Protein AF-A0A4V1J1S3-F1 (afdb_monomer_lite)

Organism: NCBI:txid1712513

Radius of gyration: 17.06 Å; chains: 1; bounding box: 28×30×59 Å

pLDDT: mean 84.3, std 13.87, range [44.38, 95.75]

Sequence (89 aa):
MIANLRITDPKAFLSAIGRGCESLGEKFKDWNHMFTATSKEMKHELGFTPQQRRWILNWIEKYRQGVEPYLITKPDKRLRSKKKRKPRK

InterPro domains:
  IPR019083 Small ribosomal subunit protein mS41, SAM domain [PF09597] (6-66)
  IPR019083 Small ribosomal subunit protein mS41, SAM domain [SM01238] (10-66)
  IPR039603 Small ribosomal subunit protein mS41 [PTHR28235] (6-86)

Foldseek 3Di:
DDQPCPDFAQLVLLVFQDPPSNVQRVQAPGSVSLLPPDLVCCCPVSVDDPVNSVSSNVVSVCVVVSHDRHYDDDPDVVVVVVVPDDDDD

Structure (mmCIF, N/CA/C/O backbone):
data_AF-A0A4V1J1S3-F1
#
_entry.id   AF-A0A4V1J1S3-F1
#
loop_
_atom_site.group_PDB
_atom_site.id
_atom_site.type_symbol
_atom_site.label_atom_id
_atom_site.label_alt_id
_atom_site.label_comp_id
_atom_site.label_asym_id
_atom_site.label_entity_id
_atom_site.label_seq_id
_atom_site.pdbx_PDB_ins_code
_atom_site.Cartn_x
_atom_site.Cartn_y
_atom_site.Cartn_z
_atom_site.occupancy
_atom_site.B_iso_or_equiv
_atom_site.auth_seq_id
_atom_site.auth_comp_id
_atom_site.auth_asym_id
_atom_site.auth_atom_id
_atom_site.pdbx_PDB_model_num
ATOM 1 N N . MET A 1 1 ? -18.482 -5.195 15.956 1.00 44.38 1 MET A N 1
ATOM 2 C CA . MET A 1 1 ? -17.018 -4.992 15.980 1.00 44.38 1 MET A CA 1
ATOM 3 C C . MET A 1 1 ? -16.325 -6.334 15.800 1.00 44.38 1 MET A C 1
ATOM 5 O O . MET A 1 1 ? -16.020 -6.947 16.806 1.00 44.38 1 MET A O 1
ATOM 9 N N . ILE A 1 2 ? -16.112 -6.842 14.583 1.00 45.56 2 ILE A N 1
ATOM 10 C CA . ILE A 1 2 ? -15.206 -7.991 14.412 1.00 45.56 2 ILE A CA 1
ATOM 11 C C . ILE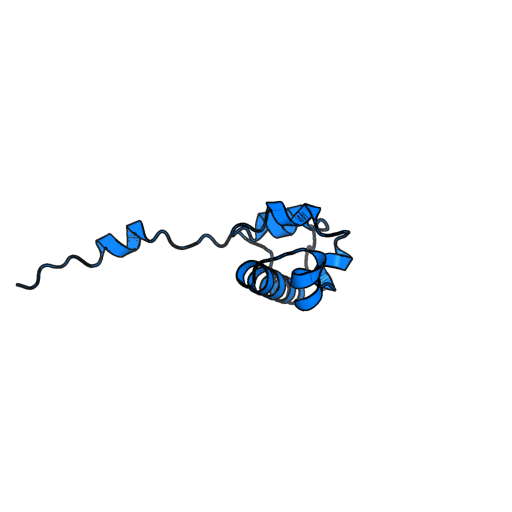 A 1 2 ? -14.548 -7.882 13.037 1.00 45.56 2 ILE A C 1
ATOM 13 O O . ILE A 1 2 ? -15.124 -8.280 12.033 1.00 45.56 2 ILE A O 1
ATOM 17 N N . ALA A 1 3 ? -13.339 -7.333 13.000 1.00 45.25 3 ALA A N 1
ATOM 18 C CA . ALA A 1 3 ? -12.359 -7.762 12.019 1.00 45.25 3 ALA A CA 1
ATOM 19 C C . ALA A 1 3 ? -11.343 -8.583 12.814 1.00 45.25 3 ALA A C 1
ATOM 21 O O . ALA A 1 3 ? -10.750 -8.078 13.768 1.00 45.25 3 ALA A O 1
ATOM 22 N N . ASN A 1 4 ? -11.195 -9.865 12.482 1.00 52.78 4 ASN A N 1
ATOM 23 C CA . ASN A 1 4 ? -10.133 -10.706 13.025 1.00 52.78 4 ASN A CA 1
ATOM 24 C C . ASN A 1 4 ? -8.804 -10.252 12.402 1.00 52.78 4 ASN A C 1
ATOM 26 O O . ASN A 1 4 ? -8.279 -10.871 11.483 1.00 52.78 4 ASN A O 1
ATOM 30 N N . LEU A 1 5 ? -8.273 -9.127 12.883 1.00 57.34 5 LEU A N 1
ATOM 31 C CA . LEU A 1 5 ? -7.020 -8.526 12.428 1.00 57.34 5 LEU A CA 1
ATOM 32 C C . LEU A 1 5 ? -5.840 -9.331 12.997 1.00 57.34 5 LEU A C 1
ATOM 34 O O . LEU A 1 5 ? -5.166 -8.896 13.924 1.00 57.34 5 LEU A O 1
ATOM 38 N N . ARG A 1 6 ? -5.606 -10.544 12.484 1.00 66.56 6 ARG A N 1
ATOM 39 C CA . ARG A 1 6 ? -4.465 -11.386 12.901 1.00 66.56 6 ARG A CA 1
ATOM 40 C C . ARG A 1 6 ? -3.133 -10.948 12.293 1.00 66.56 6 ARG A C 1
ATOM 42 O O . ARG A 1 6 ? -2.090 -11.461 12.682 1.00 66.56 6 ARG A O 1
ATOM 49 N N . ILE A 1 7 ? -3.165 -10.030 11.331 1.00 71.88 7 ILE A N 1
ATOM 50 C CA . ILE A 1 7 ? -1.968 -9.509 10.682 1.00 71.88 7 ILE A CA 1
ATOM 51 C C . ILE A 1 7 ? -1.603 -8.195 11.367 1.00 71.88 7 ILE A C 1
ATOM 53 O O . ILE A 1 7 ? -2.319 -7.204 11.243 1.00 71.88 7 ILE A O 1
ATOM 57 N N . THR A 1 8 ? -0.489 -8.212 12.088 1.00 81.31 8 THR A N 1
ATOM 58 C CA . THR A 1 8 ? 0.121 -7.036 12.729 1.00 81.31 8 THR A CA 1
ATOM 59 C C . THR A 1 8 ? 1.492 -6.721 12.136 1.00 81.31 8 THR A C 1
ATOM 61 O O . THR A 1 8 ? 2.247 -5.943 12.707 1.00 81.31 8 THR A O 1
ATOM 64 N N . ASP A 1 9 ? 1.832 -7.350 11.010 1.00 88.50 9 ASP A N 1
ATOM 65 C CA . ASP A 1 9 ? 3.145 -7.265 10.385 1.00 88.50 9 ASP A CA 1
ATOM 66 C C . ASP A 1 9 ? 3.029 -6.800 8.918 1.00 88.50 9 ASP A C 1
ATOM 68 O O . ASP A 1 9 ? 2.296 -7.416 8.129 1.00 88.50 9 ASP A O 1
ATOM 72 N N . PRO A 1 10 ? 3.737 -5.720 8.520 1.00 91.75 10 PRO A N 1
ATOM 73 C CA . PRO A 1 10 ? 3.707 -5.212 7.150 1.00 91.75 10 PRO A CA 1
ATOM 74 C C . PRO A 1 10 ? 4.117 -6.258 6.110 1.00 91.75 10 PRO A C 1
ATOM 76 O O . PRO A 1 10 ? 3.512 -6.334 5.040 1.00 91.75 10 PRO A O 1
ATOM 79 N N . LYS A 1 11 ? 5.118 -7.096 6.406 1.00 91.75 11 LYS A N 1
ATOM 80 C CA . LYS A 1 11 ? 5.627 -8.106 5.468 1.00 91.75 11 LYS A CA 1
ATOM 81 C C . LYS A 1 11 ? 4.591 -9.202 5.230 1.00 91.75 11 LYS A C 1
ATOM 83 O O . LYS A 1 11 ? 4.373 -9.584 4.077 1.00 91.75 11 LYS A O 1
ATOM 88 N N . ALA A 1 12 ? 3.891 -9.642 6.273 1.00 91.00 12 ALA A N 1
ATOM 89 C CA . ALA A 1 12 ? 2.784 -10.589 6.166 1.00 91.00 12 ALA A CA 1
ATOM 90 C C . ALA A 1 12 ? 1.632 -10.030 5.312 1.00 91.00 12 ALA A C 1
ATOM 92 O O . ALA A 1 12 ? 1.148 -10.712 4.406 1.00 91.00 12 ALA A O 1
ATOM 93 N N . PHE A 1 13 ? 1.241 -8.769 5.521 1.00 92.19 13 PHE A N 1
ATOM 94 C CA . PHE A 1 13 ? 0.185 -8.128 4.728 1.00 92.19 13 PHE A CA 1
ATOM 95 C C . PHE A 1 13 ? 0.555 -7.994 3.251 1.00 92.19 13 PHE A C 1
ATOM 97 O O . PHE A 1 13 ? -0.229 -8.345 2.368 1.00 92.19 13 PHE A O 1
ATOM 104 N N . LEU A 1 14 ? 1.765 -7.512 2.968 1.00 92.75 14 LEU A N 1
ATOM 105 C CA . LEU A 1 14 ? 2.224 -7.310 1.597 1.00 92.75 14 LEU A CA 1
ATOM 106 C C . LEU A 1 14 ? 2.431 -8.634 0.853 1.00 92.75 14 LEU A C 1
ATOM 108 O O . LEU A 1 14 ? 2.189 -8.699 -0.353 1.00 92.75 14 LEU A O 1
ATOM 112 N N . SER A 1 15 ? 2.811 -9.690 1.576 1.00 92.31 15 SER A N 1
ATOM 113 C CA . SER A 1 15 ? 2.868 -11.054 1.045 1.00 92.31 15 SER A CA 1
ATOM 114 C C . SER A 1 15 ? 1.478 -11.595 0.715 1.00 92.31 15 SER A C 1
ATOM 116 O O . SER A 1 15 ? 1.290 -12.195 -0.341 1.00 92.31 15 SER A O 1
ATOM 118 N N . ALA A 1 16 ? 0.481 -11.321 1.561 1.00 92.19 16 ALA A N 1
ATOM 119 C CA . ALA A 1 16 ? -0.893 -11.762 1.338 1.00 92.19 16 ALA A CA 1
ATOM 120 C C . ALA A 1 16 ? -1.534 -11.109 0.100 1.00 92.19 16 ALA A C 1
ATOM 122 O O . ALA A 1 16 ? -2.165 -11.799 -0.697 1.00 92.19 16 ALA A O 1
ATOM 123 N N . ILE A 1 17 ? -1.350 -9.798 -0.109 1.00 92.44 17 ILE A N 1
ATOM 124 C CA . ILE A 1 17 ? -1.901 -9.093 -1.287 1.00 92.44 17 ILE A CA 1
ATOM 125 C C . ILE A 1 17 ? -1.112 -9.370 -2.581 1.00 92.44 17 ILE A C 1
ATOM 127 O O . ILE A 1 17 ? -1.617 -9.134 -3.687 1.00 92.44 17 ILE A O 1
ATOM 131 N N . GLY A 1 18 ? 0.140 -9.819 -2.441 1.00 90.56 18 GLY A N 1
ATOM 132 C CA . GLY A 1 18 ? 1.071 -10.181 -3.504 1.00 90.56 18 GLY A CA 1
ATOM 133 C C . GLY A 1 18 ? 1.367 -9.069 -4.515 1.00 90.56 18 GLY A C 1
ATOM 134 O O . GLY A 1 18 ? 1.470 -7.881 -4.195 1.00 90.56 18 GLY A O 1
ATOM 135 N N . ARG A 1 19 ? 1.477 -9.459 -5.794 1.00 87.38 19 ARG A N 1
ATOM 136 C CA . ARG A 1 19 ? 1.658 -8.553 -6.950 1.00 87.38 19 ARG A CA 1
ATOM 137 C C . ARG A 1 19 ? 3.010 -7.820 -6.947 1.00 87.38 19 ARG A C 1
ATOM 139 O O . ARG A 1 19 ? 3.109 -6.730 -7.516 1.00 87.38 19 ARG A O 1
ATOM 146 N N . GLY A 1 20 ? 4.042 -8.446 -6.373 1.00 86.94 20 GLY A N 1
ATOM 147 C CA . GLY A 1 20 ? 5.405 -7.907 -6.294 1.00 86.94 20 GLY A CA 1
ATOM 148 C C . GLY A 1 20 ? 5.579 -6.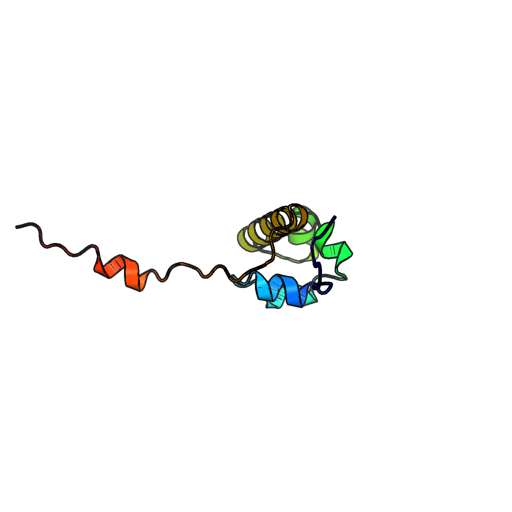860 -5.194 1.00 86.94 20 GLY A C 1
ATOM 149 O O . GLY A 1 20 ? 6.388 -5.941 -5.338 1.00 86.94 20 GLY A O 1
ATOM 150 N N . CYS A 1 21 ? 4.765 -6.952 -4.139 1.00 90.44 21 CYS A N 1
ATOM 151 C CA . CYS A 1 21 ? 4.884 -6.118 -2.945 1.00 90.44 21 CYS A CA 1
ATOM 152 C C . CYS A 1 21 ? 5.535 -6.860 -1.767 1.00 90.44 21 CYS A C 1
ATOM 154 O O . CYS A 1 21 ? 5.872 -6.211 -0.784 1.00 90.44 21 CYS A O 1
ATOM 156 N N . GLU A 1 22 ? 5.759 -8.176 -1.871 1.00 90.00 22 GLU A N 1
ATOM 157 C CA . GLU A 1 22 ? 6.261 -9.014 -0.769 1.00 90.00 22 GLU A CA 1
ATOM 158 C C . GLU A 1 22 ? 7.616 -8.516 -0.224 1.00 90.00 22 GLU A C 1
ATOM 160 O O . GLU A 1 22 ? 7.831 -8.471 0.985 1.00 90.00 22 GLU A O 1
ATOM 165 N N . SER A 1 23 ? 8.504 -8.052 -1.110 1.00 89.50 23 SER A N 1
ATOM 166 C CA . SER A 1 23 ? 9.833 -7.527 -0.759 1.00 89.50 23 SER A CA 1
ATOM 167 C C . SER A 1 23 ? 9.832 -6.100 -0.200 1.00 89.50 23 SER A C 1
ATOM 169 O O . SER A 1 23 ? 10.871 -5.605 0.225 1.00 89.50 23 SER A O 1
ATOM 171 N N . LEU A 1 24 ? 8.690 -5.407 -0.200 1.00 91.12 24 LEU A N 1
ATOM 172 C CA . LEU A 1 24 ? 8.605 -4.019 0.265 1.00 91.12 24 LEU A CA 1
ATOM 173 C C . LEU A 1 24 ? 8.366 -3.908 1.775 1.00 91.12 24 LEU A C 1
ATOM 175 O O . LEU A 1 24 ? 8.489 -2.811 2.314 1.00 91.12 24 LEU A O 1
ATOM 179 N N . GLY A 1 25 ? 8.035 -5.018 2.447 1.00 88.44 25 GLY A N 1
ATOM 180 C CA . GLY A 1 25 ? 7.728 -5.039 3.881 1.00 88.44 25 GLY A CA 1
ATOM 181 C C . GLY A 1 25 ? 8.854 -4.502 4.752 1.00 88.44 25 GLY A C 1
ATOM 182 O O . GLY A 1 25 ? 8.585 -3.770 5.692 1.00 88.44 25 GLY A O 1
ATOM 183 N N . GLU A 1 26 ? 10.103 -4.766 4.374 1.00 89.94 26 GLU A N 1
ATOM 184 C CA . GLU A 1 26 ? 11.299 -4.332 5.112 1.00 89.94 26 GLU A CA 1
ATOM 185 C C . GLU A 1 26 ? 11.535 -2.819 5.053 1.00 89.94 26 GLU A C 1
ATOM 187 O O . GLU A 1 26 ? 12.310 -2.283 5.838 1.00 89.94 26 GLU A O 1
ATOM 192 N N . LYS A 1 27 ? 10.876 -2.110 4.127 1.00 91.62 27 LYS A N 1
ATOM 193 C CA . LYS A 1 27 ? 10.989 -0.650 4.038 1.00 91.62 27 LYS A CA 1
ATOM 194 C C . LYS A 1 27 ? 10.029 0.076 4.976 1.00 91.62 27 LYS A C 1
ATOM 196 O O . LYS A 1 27 ? 10.208 1.267 5.221 1.00 91.62 27 LYS A O 1
ATOM 201 N N . PHE A 1 28 ? 8.992 -0.603 5.456 1.00 91.56 28 PHE A N 1
ATOM 202 C CA . PHE A 1 28 ? 8.089 -0.035 6.447 1.00 91.56 28 PHE A CA 1
ATOM 203 C C . PHE A 1 28 ? 8.689 -0.205 7.837 1.00 91.56 28 PHE A C 1
ATOM 205 O O . PHE A 1 28 ? 9.246 -1.253 8.145 1.00 91.56 28 PHE A O 1
ATOM 212 N N . LYS A 1 29 ? 8.559 0.829 8.672 1.00 89.69 29 LYS A N 1
ATOM 213 C CA . LYS A 1 29 ? 9.076 0.789 10.046 1.00 89.69 29 LYS A CA 1
ATOM 214 C C . LYS A 1 29 ? 8.245 -0.151 10.912 1.00 89.69 29 LYS A C 1
ATOM 216 O O . LYS A 1 29 ? 8.781 -1.035 11.559 1.00 89.69 29 LYS A O 1
ATOM 221 N N . ASP A 1 30 ? 6.927 0.026 10.852 1.00 90.38 30 ASP A N 1
ATOM 222 C CA . ASP A 1 30 ? 5.962 -0.663 11.702 1.00 90.38 30 ASP A CA 1
ATOM 223 C C . ASP A 1 30 ? 4.611 -0.800 10.995 1.00 90.38 30 ASP A C 1
ATOM 225 O O . ASP A 1 30 ? 4.332 -0.142 9.986 1.00 90.38 30 ASP A O 1
ATOM 229 N N . TRP A 1 31 ? 3.716 -1.592 11.588 1.00 90.31 31 TRP A N 1
ATOM 230 C CA . TRP A 1 31 ? 2.327 -1.713 11.146 1.00 90.31 31 TRP A CA 1
ATOM 231 C C . TRP A 1 31 ? 1.630 -0.357 11.040 1.00 90.31 31 TRP A C 1
ATOM 233 O O . TRP A 1 31 ? 1.097 -0.009 9.990 1.00 90.31 31 TRP A O 1
ATOM 243 N N . ASN A 1 32 ? 1.710 0.456 12.095 1.00 89.94 32 ASN A N 1
ATOM 244 C CA . ASN A 1 32 ? 1.089 1.780 12.118 1.00 89.94 32 ASN A CA 1
ATOM 245 C C . ASN A 1 32 ? 1.637 2.692 11.017 1.00 89.94 32 ASN A C 1
ATOM 247 O O . ASN A 1 32 ? 0.865 3.412 10.388 1.00 89.94 32 ASN A O 1
ATOM 251 N N . HIS A 1 33 ? 2.944 2.616 10.746 1.00 92.00 33 HIS A N 1
ATOM 252 C CA . HIS A 1 33 ? 3.582 3.380 9.675 1.00 92.00 33 HIS A CA 1
ATOM 253 C C . HIS A 1 33 ? 2.997 3.024 8.307 1.00 92.00 33 HIS A C 1
ATOM 255 O O . HIS A 1 33 ? 2.684 3.920 7.533 1.00 92.00 33 HIS A O 1
ATOM 261 N N . MET A 1 34 ? 2.738 1.744 8.026 1.00 91.44 34 MET A N 1
ATOM 262 C CA . MET A 1 34 ? 2.113 1.333 6.764 1.00 91.44 34 MET A CA 1
ATOM 263 C C . MET A 1 34 ? 0.716 1.949 6.566 1.00 91.44 34 MET A C 1
ATOM 265 O O . MET A 1 34 ? 0.386 2.358 5.453 1.00 91.44 34 MET A O 1
ATOM 269 N N . PHE A 1 35 ? -0.096 2.043 7.626 1.00 90.31 35 PHE A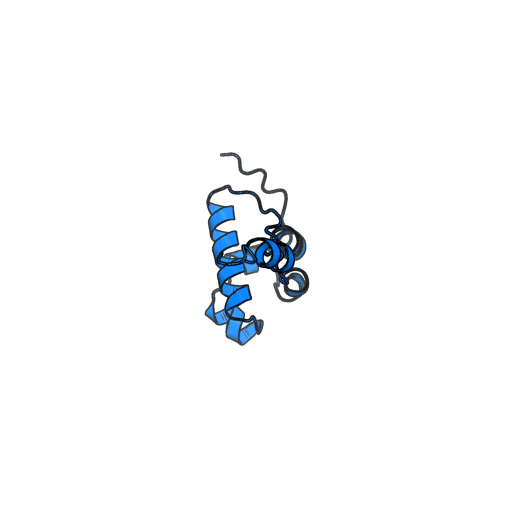 N 1
ATOM 270 C CA . PHE A 1 35 ? -1.468 2.573 7.557 1.00 90.31 35 PHE A CA 1
ATOM 271 C C . PHE A 1 35 ? -1.557 4.100 7.518 1.00 90.31 35 PHE A C 1
ATOM 273 O O . PHE A 1 35 ? -2.602 4.625 7.122 1.00 90.31 35 PHE A O 1
ATOM 280 N N . THR A 1 36 ? -0.507 4.807 7.933 1.00 92.25 36 THR A N 1
ATOM 281 C CA . THR A 1 36 ? -0.441 6.276 7.912 1.00 92.25 36 THR A CA 1
ATOM 282 C C . THR A 1 36 ? 0.404 6.816 6.761 1.00 92.25 36 THR A C 1
ATOM 284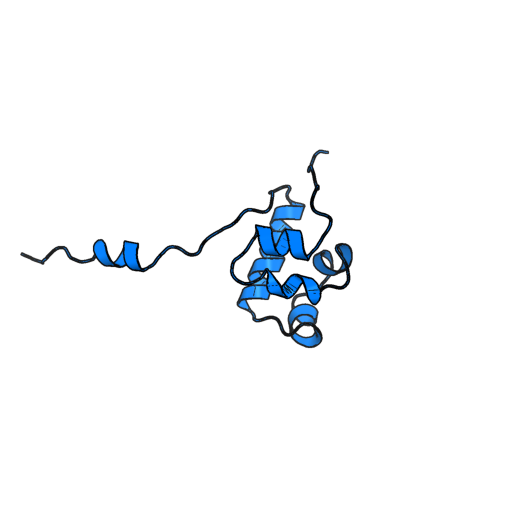 O O . THR A 1 36 ? 0.214 7.968 6.367 1.00 92.25 36 THR A O 1
ATOM 287 N N . ALA A 1 37 ? 1.283 5.991 6.183 1.00 93.38 37 ALA A N 1
ATOM 288 C CA . ALA A 1 37 ? 2.173 6.378 5.099 1.00 93.38 37 ALA A CA 1
ATOM 289 C C . ALA A 1 37 ? 1.404 6.944 3.901 1.00 93.38 37 ALA A C 1
ATOM 291 O O . ALA A 1 37 ? 0.486 6.333 3.342 1.00 93.38 37 ALA A O 1
ATOM 292 N N . THR A 1 38 ? 1.830 8.122 3.455 1.00 93.69 38 THR A N 1
ATOM 293 C CA . THR A 1 38 ? 1.204 8.793 2.312 1.00 93.69 38 THR A CA 1
ATOM 294 C C . THR A 1 38 ? 1.798 8.317 0.988 1.00 93.69 38 THR A C 1
ATOM 296 O O . THR A 1 38 ? 2.940 7.864 0.902 1.00 93.69 38 THR A O 1
ATOM 299 N N . SER A 1 39 ? 1.062 8.503 -0.112 1.00 93.12 39 SER A N 1
ATOM 300 C CA . SER A 1 39 ? 1.576 8.195 -1.456 1.00 93.12 39 SER A CA 1
ATOM 301 C C . SER A 1 39 ? 2.843 8.986 -1.826 1.00 93.12 39 SER A C 1
ATOM 303 O O . SER A 1 39 ? 3.612 8.538 -2.687 1.00 93.12 39 SER A O 1
ATOM 305 N N . LYS A 1 40 ? 3.047 10.157 -1.203 1.00 95.38 40 LYS A N 1
ATOM 306 C CA . LYS A 1 40 ? 4.227 11.013 -1.365 1.00 95.38 40 LYS A CA 1
ATOM 307 C C . LYS A 1 40 ? 5.413 10.421 -0.610 1.00 95.38 40 LYS A C 1
ATOM 309 O O . LYS A 1 40 ? 6.455 10.213 -1.220 1.00 95.38 40 LYS A O 1
ATOM 314 N N . GLU A 1 41 ? 5.226 10.053 0.649 1.00 94.75 41 GLU A N 1
ATOM 315 C CA . GLU A 1 41 ? 6.249 9.385 1.460 1.00 94.75 41 GLU A CA 1
ATOM 316 C C . GLU A 1 41 ? 6.693 8.059 0.830 1.00 94.75 41 GLU A C 1
ATOM 318 O O . GLU A 1 41 ? 7.876 7.841 0.587 1.00 94.75 41 GLU A O 1
ATOM 323 N N . MET A 1 42 ? 5.739 7.229 0.399 1.00 95.06 42 MET A N 1
ATOM 324 C CA . MET A 1 42 ? 6.042 5.988 -0.317 1.00 95.06 42 MET A CA 1
ATOM 325 C C . MET A 1 42 ? 6.865 6.211 -1.598 1.00 95.06 42 MET A C 1
ATOM 327 O O . MET A 1 42 ? 7.585 5.318 -2.036 1.00 95.06 42 MET A O 1
ATOM 331 N N . LYS A 1 43 ? 6.737 7.377 -2.245 1.00 95.69 43 LYS A N 1
ATOM 332 C CA . LYS A 1 43 ? 7.512 7.717 -3.446 1.00 95.69 43 LYS A CA 1
ATOM 333 C C . LYS A 1 43 ? 8.918 8.177 -3.086 1.00 95.69 43 LYS A C 1
ATOM 335 O O . LYS A 1 43 ? 9.867 7.694 -3.689 1.00 95.69 43 LYS A O 1
ATOM 340 N N . HIS A 1 44 ? 9.013 9.158 -2.194 1.00 94.75 44 HIS A N 1
ATOM 341 C CA . HIS A 1 44 ? 10.245 9.894 -1.935 1.00 94.75 44 HIS A CA 1
ATOM 342 C C . HIS A 1 44 ? 11.155 9.166 -0.942 1.00 94.75 44 HIS A C 1
ATOM 344 O O . HIS A 1 44 ? 12.344 9.062 -1.209 1.00 94.75 44 HIS A O 1
ATOM 350 N N . GLU A 1 45 ? 10.590 8.572 0.110 1.00 93.56 45 GLU A N 1
ATOM 351 C CA . GLU A 1 45 ? 11.356 7.901 1.167 1.00 93.56 45 GLU A CA 1
ATOM 352 C C . GLU A 1 45 ? 11.580 6.417 0.849 1.00 93.56 45 GLU A C 1
ATOM 354 O O . GLU A 1 45 ? 12.673 5.885 1.011 1.00 93.56 45 GLU A O 1
ATOM 359 N N . LEU A 1 46 ? 10.541 5.730 0.357 1.00 92.50 46 LEU A N 1
ATOM 360 C CA . LEU A 1 46 ? 10.576 4.270 0.169 1.00 92.50 46 LEU A CA 1
ATOM 361 C C . LEU A 1 46 ? 10.908 3.844 -1.273 1.00 92.50 46 LEU A C 1
ATOM 363 O O . LEU A 1 46 ? 11.193 2.668 -1.538 1.00 92.50 46 LEU A O 1
ATOM 367 N N . GLY A 1 47 ? 10.863 4.779 -2.226 1.00 93.81 47 GLY A N 1
ATOM 368 C CA . GLY A 1 47 ? 11.169 4.522 -3.635 1.00 93.81 47 GLY A CA 1
ATOM 369 C C . GLY A 1 47 ? 10.172 3.592 -4.338 1.00 93.81 47 GLY A C 1
ATOM 370 O O . GLY A 1 47 ? 10.554 2.839 -5.233 1.00 93.81 47 GLY A O 1
ATOM 371 N N . PHE A 1 48 ? 8.898 3.583 -3.935 1.00 95.25 48 PHE A N 1
ATOM 372 C CA . PHE A 1 48 ? 7.893 2.702 -4.533 1.00 95.25 48 PHE A CA 1
ATOM 373 C C . PHE A 1 48 ? 7.393 3.203 -5.888 1.00 95.25 48 PHE A C 1
ATOM 375 O O . PHE A 1 48 ? 7.057 4.379 -6.093 1.00 95.25 48 PHE A O 1
ATOM 382 N N . THR A 1 49 ? 7.206 2.261 -6.811 1.00 95.31 49 THR A N 1
ATOM 383 C CA . THR A 1 49 ? 6.615 2.550 -8.119 1.00 95.31 49 THR A CA 1
ATOM 384 C C . THR A 1 49 ? 5.161 3.032 -7.977 1.00 95.31 49 THR A C 1
ATOM 386 O O . THR A 1 49 ? 4.457 2.666 -7.029 1.00 95.31 49 THR A O 1
ATOM 389 N N . PRO A 1 50 ? 4.630 3.819 -8.934 1.00 95.75 50 PRO A N 1
ATOM 390 C CA . PRO A 1 50 ? 3.222 4.228 -8.916 1.00 95.75 50 PRO A CA 1
ATOM 391 C C . PRO A 1 50 ? 2.228 3.054 -8.866 1.00 95.75 50 PRO A C 1
ATOM 393 O O . PRO A 1 50 ? 1.114 3.205 -8.368 1.00 95.75 50 PRO A O 1
ATOM 396 N N . GLN A 1 51 ? 2.594 1.886 -9.408 1.00 94.06 51 GLN A N 1
ATOM 397 C CA . GLN A 1 51 ? 1.741 0.698 -9.378 1.00 94.06 51 GLN A CA 1
ATOM 398 C C . GLN A 1 51 ? 1.677 0.079 -7.978 1.00 94.06 51 GLN A C 1
ATOM 400 O O . GLN A 1 51 ? 0.575 -0.207 -7.516 1.00 94.06 51 GLN A O 1
ATOM 405 N N . GLN A 1 52 ? 2.821 -0.063 -7.303 1.00 94.81 52 GLN A N 1
ATOM 406 C CA . GLN A 1 52 ? 2.891 -0.569 -5.928 1.00 94.81 52 GLN A CA 1
ATOM 407 C C . GLN A 1 52 ? 2.117 0.342 -4.969 1.00 94.81 52 GLN A C 1
ATOM 409 O O . GLN A 1 52 ? 1.251 -0.133 -4.246 1.00 94.81 52 GLN A O 1
ATOM 414 N N . ARG A 1 53 ? 2.323 1.664 -5.047 1.00 95.56 53 ARG A N 1
ATOM 415 C CA . ARG A 1 53 ? 1.636 2.639 -4.177 1.00 95.56 53 ARG A CA 1
ATOM 416 C C . ARG A 1 53 ? 0.115 2.564 -4.278 1.00 95.56 53 ARG A C 1
ATOM 418 O O . ARG A 1 53 ? -0.567 2.453 -3.268 1.00 95.56 53 ARG A O 1
ATOM 425 N N . ARG A 1 54 ? -0.422 2.579 -5.504 1.00 95.56 54 ARG A N 1
ATOM 426 C CA . ARG A 1 54 ? -1.875 2.464 -5.732 1.00 95.56 54 ARG A CA 1
ATOM 427 C C . ARG A 1 54 ? -2.430 1.138 -5.224 1.00 95.56 54 ARG A C 1
ATOM 429 O O . ARG A 1 54 ? -3.532 1.111 -4.693 1.00 95.56 54 ARG A O 1
ATOM 436 N N . TRP A 1 55 ? -1.677 0.054 -5.399 1.00 95.19 55 TRP A N 1
ATOM 437 C CA . TRP A 1 55 ? -2.085 -1.270 -4.946 1.00 95.19 55 TRP A CA 1
ATOM 438 C C . TRP A 1 55 ? -2.157 -1.357 -3.422 1.00 95.19 55 TRP A C 1
ATOM 440 O O . TRP A 1 55 ? -3.192 -1.754 -2.895 1.00 95.19 55 TRP A O 1
ATOM 450 N N . ILE A 1 56 ? -1.095 -0.923 -2.740 1.00 94.69 56 ILE A N 1
ATOM 451 C CA . ILE A 1 56 ? -0.992 -0.934 -1.279 1.00 94.69 56 ILE A CA 1
ATOM 452 C C . ILE A 1 56 ? -2.085 -0.057 -0.663 1.00 94.69 56 ILE A C 1
ATOM 454 O O . ILE A 1 56 ? -2.843 -0.541 0.168 1.00 94.69 56 ILE A O 1
ATOM 458 N N . LEU A 1 57 ? -2.240 1.192 -1.118 1.00 95.19 57 LEU A N 1
ATOM 459 C CA . LEU A 1 57 ? -3.248 2.113 -0.575 1.00 95.19 57 LEU A CA 1
ATOM 460 C C . LEU A 1 57 ? -4.681 1.602 -0.769 1.00 95.19 57 LEU A C 1
ATOM 462 O O . LEU A 1 57 ? -5.498 1.692 0.140 1.00 95.19 57 LEU A O 1
ATOM 466 N N . ASN A 1 58 ? -4.978 1.011 -1.928 1.00 95.31 58 ASN A N 1
ATOM 467 C CA . ASN A 1 58 ? -6.281 0.400 -2.179 1.00 95.31 58 ASN A CA 1
ATOM 468 C C .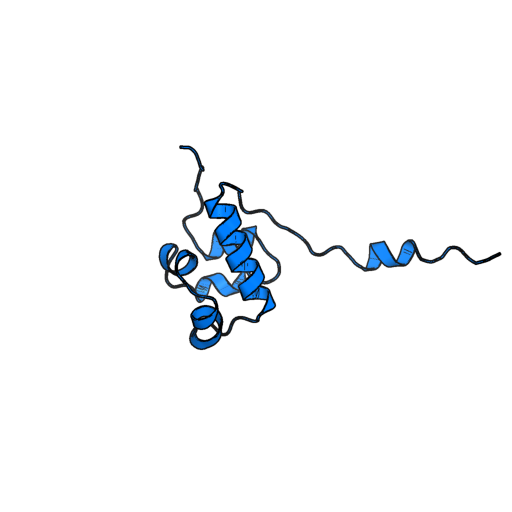 ASN A 1 58 ? -6.552 -0.791 -1.244 1.00 95.31 58 ASN A C 1
ATOM 470 O O . ASN A 1 58 ? -7.677 -0.979 -0.792 1.00 95.31 58 ASN A O 1
ATOM 474 N N . TRP A 1 59 ? -5.533 -1.599 -0.947 1.00 94.31 59 TRP A N 1
ATOM 475 C CA . TRP A 1 59 ? -5.665 -2.709 -0.005 1.00 94.31 59 TRP A CA 1
ATOM 476 C C . TRP A 1 59 ? -5.768 -2.265 1.446 1.00 94.31 59 TRP A C 1
ATOM 478 O O . TRP A 1 59 ? -6.542 -2.856 2.190 1.00 94.31 59 TRP A O 1
ATOM 488 N N . ILE A 1 60 ? -5.046 -1.218 1.837 1.00 93.25 60 ILE A N 1
ATOM 489 C CA . ILE A 1 60 ? -5.189 -0.588 3.153 1.00 93.25 60 ILE A CA 1
ATOM 490 C C . ILE A 1 60 ? -6.634 -0.125 3.355 1.00 93.25 60 ILE A C 1
ATOM 492 O O . ILE A 1 60 ? -7.224 -0.399 4.396 1.00 93.25 60 ILE A O 1
ATOM 496 N N . GLU A 1 61 ? -7.228 0.520 2.351 1.00 94.00 61 GLU A N 1
ATOM 497 C CA . GLU A 1 61 ? -8.617 0.977 2.424 1.00 94.00 61 GLU A CA 1
ATOM 498 C C . GLU A 1 61 ? -9.605 -0.196 2.508 1.00 94.00 61 GLU A C 1
ATOM 500 O O . GLU A 1 61 ? -10.484 -0.216 3.364 1.00 94.00 61 GLU A O 1
ATOM 505 N N . LYS A 1 62 ? -9.405 -1.242 1.700 1.00 92.19 62 LYS A N 1
ATOM 506 C CA . LYS A 1 62 ? -10.175 -2.495 1.799 1.00 92.19 62 LYS A CA 1
ATOM 507 C C . LYS A 1 62 ? -10.079 -3.129 3.187 1.00 92.19 62 LYS A C 1
ATOM 509 O O . LYS A 1 62 ? -11.086 -3.572 3.730 1.00 92.19 62 LYS A O 1
ATOM 514 N N . TYR A 1 63 ? -8.886 -3.141 3.770 1.00 91.06 63 TYR A N 1
ATOM 515 C CA . TYR A 1 63 ? -8.655 -3.680 5.104 1.00 91.06 63 TYR A CA 1
ATOM 516 C C . TYR A 1 63 ? -9.367 -2.858 6.185 1.00 91.06 63 TYR A C 1
ATOM 518 O O . TYR A 1 63 ? -9.990 -3.429 7.076 1.00 91.06 63 TYR A O 1
ATOM 526 N N . ARG A 1 64 ? -9.376 -1.522 6.061 1.00 90.31 64 ARG A N 1
ATOM 527 C CA . ARG A 1 64 ? -10.177 -0.628 6.922 1.00 90.31 64 ARG A CA 1
ATOM 528 C C . ARG A 1 64 ? -11.679 -0.898 6.814 1.00 90.31 64 ARG A C 1
ATOM 530 O O . ARG A 1 64 ? -12.396 -0.739 7.794 1.00 90.31 64 ARG A O 1
ATOM 537 N N . GLN A 1 65 ? -12.138 -1.348 5.650 1.00 92.56 65 GLN A N 1
ATOM 538 C CA . GLN A 1 65 ? -13.526 -1.745 5.396 1.00 92.56 65 GLN A CA 1
ATOM 539 C C . GLN A 1 65 ? -13.843 -3.186 5.842 1.00 92.56 65 GLN A C 1
ATOM 541 O O . GLN A 1 65 ? -14.961 -3.652 5.640 1.00 92.56 65 GLN A O 1
ATOM 546 N N . GLY A 1 66 ? -12.888 -3.901 6.449 1.00 90.50 66 GLY A N 1
ATOM 547 C CA . GLY A 1 66 ? -13.079 -5.268 6.943 1.00 90.50 66 GLY A CA 1
ATOM 548 C C . GLY A 1 66 ? -12.883 -6.364 5.892 1.00 90.50 66 GLY A C 1
ATOM 549 O O . GLY A 1 66 ? -13.257 -7.508 6.131 1.00 90.50 66 GLY A O 1
ATOM 550 N N . VAL A 1 67 ? -12.302 -6.046 4.733 1.00 90.69 67 VAL A N 1
ATOM 551 C CA . VAL A 1 67 ? -11.948 -7.047 3.720 1.00 90.69 67 VAL A CA 1
ATOM 552 C C . VAL A 1 67 ? -10.586 -7.649 4.052 1.00 90.69 67 VAL A C 1
ATOM 554 O O . VAL A 1 67 ? -9.582 -6.937 4.121 1.00 90.69 67 VAL A O 1
ATOM 557 N N . GLU A 1 68 ? -10.536 -8.970 4.206 1.00 89.56 68 GLU A N 1
ATOM 558 C CA . GLU A 1 68 ? -9.285 -9.673 4.485 1.00 89.56 68 GLU A CA 1
ATOM 559 C C . GLU A 1 68 ? -8.341 -9.672 3.264 1.00 89.56 68 GLU A C 1
ATOM 561 O O . GLU A 1 68 ? -8.801 -9.811 2.125 1.00 89.56 68 GLU A O 1
ATOM 566 N N . PRO A 1 69 ? -7.018 -9.512 3.463 1.00 90.25 69 PRO A N 1
ATOM 567 C CA . PRO A 1 69 ? -6.037 -9.573 2.386 1.00 90.25 69 PRO A CA 1
ATOM 568 C C . PRO A 1 69 ? -5.972 -10.972 1.777 1.00 90.25 69 PRO A C 1
ATOM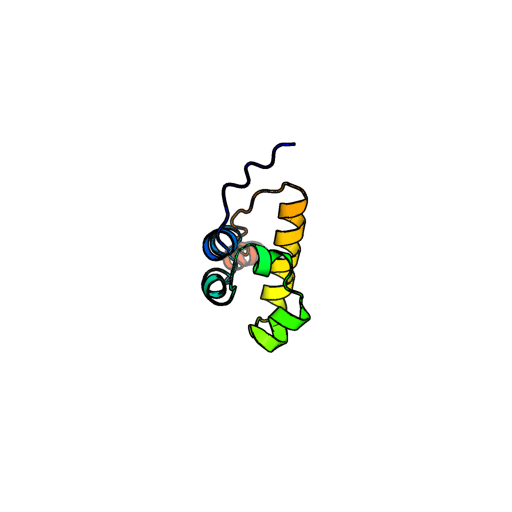 570 O O . PRO A 1 69 ? -5.809 -11.958 2.490 1.00 90.25 69 PRO A O 1
ATOM 573 N N . TYR A 1 70 ? -6.036 -11.059 0.453 1.00 90.00 70 TYR A N 1
ATOM 574 C CA . TYR A 1 70 ? -5.862 -12.317 -0.268 1.00 90.00 70 TYR A CA 1
ATOM 575 C C . TYR A 1 70 ? -5.092 -12.106 -1.567 1.00 90.00 70 TYR A C 1
ATOM 577 O O . TYR A 1 70 ? -5.049 -11.008 -2.136 1.00 90.00 70 TYR A O 1
ATOM 585 N N . LEU A 1 71 ? -4.505 -13.193 -2.063 1.00 89.00 71 LEU A N 1
ATOM 586 C CA . LEU A 1 71 ? -3.647 -13.156 -3.235 1.00 89.00 71 LEU A CA 1
ATOM 587 C C . LEU A 1 71 ? -4.472 -12.921 -4.505 1.00 89.00 71 LEU A C 1
ATOM 589 O O . LEU A 1 71 ? -5.161 -13.815 -4.994 1.00 89.00 71 LEU A O 1
ATOM 593 N N . ILE A 1 72 ? -4.345 -11.728 -5.092 1.00 83.44 72 ILE A N 1
ATOM 594 C CA . ILE A 1 72 ? -4.909 -11.427 -6.414 1.00 83.44 72 ILE A CA 1
ATOM 595 C C . ILE A 1 72 ? -3.814 -11.582 -7.466 1.00 83.44 72 ILE A C 1
ATOM 597 O O . ILE A 1 72 ? -3.034 -10.660 -7.740 1.00 83.44 72 ILE A O 1
ATOM 601 N N . THR A 1 73 ? -3.781 -12.756 -8.093 1.00 81.19 73 THR A N 1
ATOM 602 C CA . THR A 1 73 ? -2.859 -13.040 -9.194 1.00 81.19 73 THR A CA 1
ATOM 603 C C . THR A 1 73 ? -3.213 -12.217 -10.437 1.00 81.19 73 THR A C 1
ATOM 605 O O . THR A 1 73 ? -4.360 -11.830 -10.681 1.00 81.19 73 THR A O 1
ATOM 608 N N . LYS A 1 74 ? -2.200 -11.889 -11.248 1.00 76.19 74 LYS A N 1
ATOM 609 C CA . LYS A 1 74 ? -2.441 -11.289 -12.566 1.00 76.19 74 LYS A CA 1
ATOM 610 C C . LYS A 1 74 ? -2.999 -12.382 -13.487 1.00 76.19 74 LYS A C 1
ATOM 612 O O . LYS A 1 74 ? -2.454 -13.483 -13.486 1.00 76.19 74 LYS A O 1
ATOM 617 N N . PRO A 1 75 ? -4.022 -12.093 -14.306 1.00 76.00 75 PRO A N 1
ATOM 618 C CA . PRO A 1 75 ? -4.546 -13.078 -15.245 1.00 76.00 75 PRO A CA 1
ATOM 619 C C . PRO A 1 75 ? -3.443 -13.529 -16.214 1.00 76.00 75 PRO A C 1
ATOM 621 O O . PRO A 1 75 ? -2.767 -12.685 -16.814 1.00 76.00 75 PRO A O 1
ATOM 624 N N . ASP A 1 76 ? -3.265 -14.846 -16.385 1.00 79.50 76 ASP A N 1
ATOM 625 C CA . ASP A 1 76 ? -2.277 -15.385 -17.325 1.00 79.50 76 ASP A CA 1
ATOM 626 C C . ASP A 1 76 ? -2.702 -15.051 -18.765 1.00 79.50 76 ASP A C 1
ATOM 628 O O . ASP A 1 76 ? -3.682 -15.570 -19.311 1.00 79.50 76 ASP A O 1
ATOM 632 N N . LYS A 1 77 ? -1.944 -14.155 -19.405 1.00 76.38 77 LYS A N 1
ATOM 633 C CA . LYS A 1 77 ? -2.205 -13.701 -20.776 1.00 76.38 77 LYS A CA 1
ATOM 634 C C . LYS A 1 77 ? -2.126 -14.843 -21.796 1.00 76.38 77 LYS A C 1
ATOM 636 O O . LYS A 1 77 ? -2.798 -14.757 -22.826 1.00 76.38 77 LYS A O 1
ATOM 641 N N . ARG A 1 78 ? -1.375 -15.918 -21.516 1.00 75.00 78 ARG A N 1
ATOM 642 C CA . ARG A 1 78 ? -1.261 -17.102 -22.388 1.00 75.00 78 ARG A CA 1
ATOM 643 C C . ARG A 1 78 ? -2.606 -17.805 -22.557 1.00 75.00 78 ARG A C 1
ATOM 645 O O . ARG A 1 78 ? -2.931 -18.239 -23.660 1.00 75.00 78 ARG A O 1
ATOM 652 N N . LEU A 1 79 ? -3.425 -17.833 -21.503 1.00 70.19 79 LEU A N 1
ATOM 653 C CA . LEU A 1 79 ? -4.780 -18.390 -21.553 1.00 70.19 79 LEU A CA 1
ATOM 654 C C . LEU A 1 79 ? -5.704 -17.550 -22.450 1.00 70.19 79 LEU A C 1
ATOM 656 O O . LEU A 1 79 ? -6.546 -18.088 -23.167 1.00 70.19 79 LEU A O 1
ATOM 660 N N . ARG A 1 80 ? -5.512 -16.225 -22.481 1.00 62.12 80 ARG A N 1
ATOM 661 C CA . ARG A 1 80 ? -6.352 -15.299 -23.256 1.00 62.12 80 ARG A CA 1
ATOM 662 C C . ARG A 1 80 ? -6.084 -15.359 -24.765 1.00 62.12 80 ARG A C 1
ATOM 664 O O . ARG A 1 80 ? -7.024 -15.219 -25.547 1.00 62.12 80 ARG A O 1
ATOM 671 N N . SER A 1 81 ? -4.840 -15.602 -25.188 1.00 60.56 81 SER A N 1
ATOM 672 C CA . SER A 1 81 ? -4.485 -15.694 -26.617 1.00 60.56 81 SER A CA 1
ATOM 673 C C . SER A 1 81 ? -5.130 -16.884 -27.332 1.00 60.56 81 SER A C 1
ATOM 675 O O . SER A 1 81 ? -5.446 -16.773 -28.517 1.00 60.56 81 SER A O 1
ATOM 677 N N . LYS A 1 82 ? -5.420 -17.990 -26.629 1.00 58.22 82 LYS A N 1
ATOM 678 C CA . LYS A 1 82 ? -6.076 -19.163 -27.237 1.00 58.22 82 LYS A CA 1
ATOM 679 C C . LYS A 1 82 ? -7.498 -18.874 -27.741 1.00 58.22 82 LYS A C 1
ATOM 681 O O . LYS A 1 82 ? -7.942 -19.511 -28.687 1.00 58.22 82 LYS A O 1
ATOM 686 N N . LYS A 1 83 ? -8.193 -17.872 -27.186 1.00 56.75 83 LYS A N 1
ATOM 687 C CA . LYS A 1 83 ? -9.570 -17.521 -27.587 1.00 56.75 83 LYS A CA 1
ATOM 688 C C . LYS A 1 83 ? -9.648 -16.662 -28.863 1.00 56.75 83 LYS A C 1
ATOM 690 O O . LYS A 1 83 ? -10.731 -16.509 -29.417 1.00 56.75 83 LYS A O 1
ATOM 695 N N . LYS A 1 84 ? -8.530 -16.112 -29.360 1.00 56.19 84 LYS A N 1
ATOM 696 C CA . LYS A 1 84 ? -8.507 -15.204 -30.530 1.00 56.19 84 LYS A CA 1
ATOM 697 C C . LYS A 1 84 ? -8.245 -15.879 -31.886 1.00 56.19 84 LYS A C 1
ATOM 699 O O . LYS A 1 84 ? -8.046 -15.181 -32.873 1.00 56.19 84 LYS A O 1
ATOM 704 N N . ARG A 1 85 ? -8.288 -17.210 -31.973 1.00 58.31 85 ARG A N 1
ATOM 705 C CA . ARG A 1 85 ? -8.147 -17.949 -33.239 1.00 58.31 85 ARG A CA 1
ATOM 706 C C . ARG A 1 85 ? -9.436 -18.700 -33.588 1.00 58.31 85 ARG A C 1
ATOM 708 O O . ARG A 1 85 ? -9.477 -19.918 -33.496 1.00 58.31 85 ARG A O 1
ATOM 715 N N . LYS A 1 86 ? -10.496 -17.990 -33.987 1.00 61.12 86 LYS A N 1
ATOM 716 C CA . LYS A 1 86 ? -11.463 -18.582 -34.925 1.00 61.12 86 LYS A CA 1
ATOM 717 C C . LYS A 1 86 ? -11.036 -18.122 -36.319 1.00 61.12 86 LYS A C 1
ATOM 719 O O . LYS A 1 86 ? -10.994 -16.907 -36.520 1.00 61.12 86 LYS A O 1
ATOM 724 N N . PRO A 1 87 ? -10.654 -19.025 -37.238 1.00 66.44 87 PRO A N 1
ATOM 725 C CA . PRO A 1 87 ? -10.414 -18.627 -38.617 1.00 66.44 87 PRO A CA 1
ATOM 726 C C . PRO A 1 87 ? -11.703 -17.991 -39.149 1.00 66.44 87 PRO A C 1
ATOM 728 O O . PRO A 1 87 ? -12.794 -18.523 -38.928 1.00 66.44 87 PRO A O 1
ATOM 731 N N . ARG A 1 88 ? -11.588 -16.814 -39.771 1.00 65.12 88 ARG A N 1
ATOM 732 C CA . ARG A 1 88 ? -12.685 -16.280 -40.582 1.00 65.12 88 ARG A CA 1
ATOM 733 C C . ARG A 1 88 ? -12.836 -17.252 -41.757 1.00 65.12 88 ARG A C 1
ATOM 735 O O . ARG A 1 88 ? -11.846 -17.485 -42.447 1.00 65.12 88 ARG A O 1
ATOM 742 N N . LYS A 1 89 ? -14.004 -17.893 -41.854 1.00 66.06 89 LYS A N 1
ATOM 743 C CA . LYS A 1 89 ? -14.425 -18.615 -43.060 1.00 66.06 89 LYS A CA 1
ATOM 744 C C . LYS A 1 89 ? -14.627 -17.619 -44.190 1.00 66.06 89 LYS A C 1
ATOM 746 O O . LYS A 1 89 ? -15.043 -16.483 -43.865 1.00 66.06 89 LYS A O 1
#

Secondary structure (DSSP, 8-state):
---------HHHHHHHH-SS-GGGGGG-S-HHHHHH--TTHHHHTS---HHHHHHHHHHHHHHHTTPPP---PPP-HHHHHGGG-PPP-